Protein AF-A0A165QK13-F1 (afdb_monomer_lite)

Sequence (182 aa):
MKRAYEKLRKNVRLQKPGGETVLQEFKDERFKYVEAVTKNKHASEKECNEWLPKQLSYLRSERFDQLVECFIKLGYDVQDAHAIQASKESKLARKVTEREWKAIMPTLRTLIEMERYRRPCNECGATIIQRRKAIVKNAYDNYQRTLRAMEWTHLPPPQMHTRYPSISPSHLLRIERPAYAG

pLDDT: mean 86.43, std 15.37, range [41.31, 97.88]

Foldseek 3Di:
DVVVLVVLVVCVVVVPVCSVVVNVVVVVVVVVVVVVVVVVVVVVVVCCVVVVVVLLVVLLVVQLVVQLVVVVVVVDDSVLSCLCCPPPSSSGSDHQDPVNCVVCVVVSVVSSVVVVVVCCCPVPVVVVLVVVLVVLVVVVVVVVVVDDPVCNVVDDDSVVVSPDPPPPPVVVVVPDDDPPDD

Secondary structure (DSSP, 8-state):
-HHHHHHHHHHHHTT-TTHHHHHHHHHHHHHHHHHHHHHHHHHHHHHHHHHHHHHHHHHHHHHHHHHHHHHHHTT--HHHHGGGGGSTGGG-SSPPPHHHHHHHHHHHHHHHHHHHHHHIIIIIHHHHHHHHHHHHHHHHHHHHHTS-GGGGGGSPPTTGGG------GGGGGGS-------

Structure (mmCIF, N/CA/C/O backbone):
data_AF-A0A165QK13-F1
#
_entry.id   AF-A0A165QK13-F1
#
loop_
_atom_site.group_PDB
_atom_site.id
_atom_site.type_symbol
_atom_site.label_atom_id
_atom_site.label_alt_id
_atom_site.label_comp_id
_atom_site.label_asym_id
_atom_site.label_entity_id
_atom_site.label_seq_id
_atom_site.pdbx_PDB_ins_code
_atom_site.Cartn_x
_atom_site.Cartn_y
_atom_site.Cartn_z
_atom_site.occupancy
_atom_site.B_iso_or_equiv
_atom_site.auth_seq_id
_atom_site.auth_comp_id
_atom_site.auth_asym_id
_atom_site.auth_atom_id
_atom_site.pdbx_PDB_model_num
ATOM 1 N N . MET A 1 1 ? -25.281 -0.286 39.981 1.00 79.19 1 MET A N 1
ATOM 2 C CA . MET A 1 1 ? -26.090 -1.434 39.506 1.00 79.19 1 MET A CA 1
ATOM 3 C C . MET A 1 1 ? -26.177 -2.600 40.482 1.00 79.19 1 MET A C 1
ATOM 5 O O . MET A 1 1 ? -27.283 -2.898 40.908 1.00 79.19 1 MET A O 1
ATOM 9 N N . LYS A 1 2 ? -25.063 -3.227 40.891 1.00 86.75 2 LYS A N 1
ATOM 10 C CA . LYS A 1 2 ? -25.073 -4.363 41.839 1.00 86.75 2 LYS A CA 1
ATOM 11 C C . LYS A 1 2 ? -25.872 -4.077 43.124 1.00 86.75 2 LYS A C 1
ATOM 13 O O . LYS A 1 2 ? -26.749 -4.846 43.490 1.00 86.75 2 LYS A O 1
ATOM 18 N N . ARG A 1 3 ? -25.675 -2.886 43.706 1.00 89.69 3 ARG A N 1
ATOM 19 C CA . ARG A 1 3 ? -26.418 -2.399 44.886 1.00 89.69 3 ARG A CA 1
ATOM 20 C C . ARG A 1 3 ? -27.939 -2.281 44.675 1.00 89.69 3 ARG A C 1
ATOM 22 O O . ARG A 1 3 ? -28.695 -2.525 45.607 1.00 89.69 3 ARG A O 1
ATOM 29 N N . ALA A 1 4 ? -28.396 -1.922 43.472 1.00 89.38 4 ALA A N 1
ATOM 30 C CA . ALA A 1 4 ? -29.826 -1.803 43.163 1.00 89.38 4 ALA A CA 1
ATOM 31 C C . ALA A 1 4 ? -30.480 -3.187 43.035 1.00 89.38 4 ALA A C 1
ATOM 33 O O . ALA A 1 4 ? -31.510 -3.446 43.651 1.00 89.38 4 ALA A O 1
ATOM 34 N N . TYR A 1 5 ? -29.815 -4.108 42.333 1.00 92.62 5 TYR A N 1
ATOM 35 C CA . TYR A 1 5 ? -30.257 -5.496 42.205 1.00 92.62 5 TYR A CA 1
ATOM 36 C C . TYR A 1 5 ? -30.311 -6.222 43.559 1.00 92.62 5 TYR A C 1
ATOM 38 O O . TYR A 1 5 ? -31.284 -6.907 43.865 1.00 92.62 5 TYR A O 1
ATOM 46 N N . GLU A 1 6 ? -29.305 -6.026 44.418 1.00 94.62 6 GLU A N 1
ATOM 47 C CA . GLU A 1 6 ? -29.287 -6.600 45.771 1.00 94.62 6 GLU A CA 1
ATOM 48 C C . GLU A 1 6 ? -30.425 -6.064 46.652 1.00 94.62 6 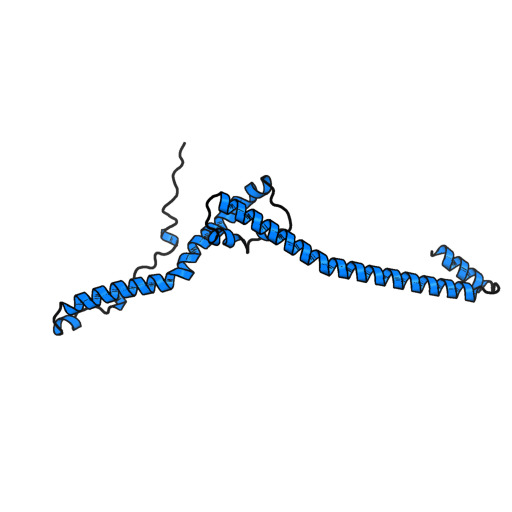GLU A C 1
ATOM 50 O O . GLU A 1 6 ? -31.039 -6.831 47.397 1.00 94.62 6 GLU A O 1
ATOM 55 N N . LYS A 1 7 ? -30.767 -4.775 46.524 1.00 94.06 7 LYS A N 1
ATOM 56 C CA . LYS A 1 7 ? -31.902 -4.164 47.232 1.00 94.06 7 LYS A CA 1
ATOM 57 C C . LYS A 1 7 ? -33.241 -4.761 46.781 1.00 94.06 7 LYS A C 1
ATOM 59 O O . LYS A 1 7 ? -34.072 -5.080 47.630 1.00 94.06 7 LYS A O 1
ATOM 64 N N . LEU A 1 8 ? -33.429 -4.974 45.477 1.00 93.25 8 LEU A N 1
ATOM 65 C CA . LEU A 1 8 ? -34.629 -5.616 44.924 1.00 93.25 8 LEU A CA 1
ATOM 66 C C . LEU A 1 8 ? -34.736 -7.087 45.349 1.00 93.25 8 LEU A C 1
ATOM 68 O O . LEU A 1 8 ? -35.785 -7.527 45.813 1.00 93.25 8 LEU A O 1
ATOM 72 N N . ARG A 1 9 ? -33.623 -7.827 45.326 1.00 94.50 9 ARG A N 1
ATOM 73 C CA . ARG A 1 9 ? -33.567 -9.213 45.815 1.00 94.50 9 ARG A CA 1
ATOM 74 C C . ARG A 1 9 ? -33.891 -9.314 47.310 1.00 94.50 9 ARG A C 1
ATOM 76 O O . ARG A 1 9 ? -34.541 -10.268 47.734 1.00 94.50 9 ARG A O 1
ATOM 83 N N . LYS A 1 10 ? -33.468 -8.332 48.115 1.00 94.75 10 LYS A N 1
ATOM 84 C CA . LYS A 1 10 ? -33.829 -8.238 49.539 1.00 94.75 10 LYS A CA 1
ATOM 85 C C . LYS A 1 10 ? -35.332 -8.002 49.731 1.00 94.75 10 LYS A C 1
ATOM 87 O O . LYS A 1 10 ? -35.904 -8.590 50.638 1.00 94.75 10 LYS A O 1
ATOM 92 N N . ASN A 1 11 ? -35.977 -7.197 48.886 1.00 92.44 11 ASN A N 1
ATOM 93 C CA . ASN A 1 11 ? -37.424 -6.959 48.970 1.00 92.44 11 ASN A CA 1
ATOM 94 C C . ASN A 1 11 ? -38.248 -8.225 48.689 1.00 92.44 11 ASN A C 1
ATOM 96 O O . ASN A 1 11 ? -39.220 -8.460 49.399 1.00 92.44 11 ASN A O 1
ATOM 100 N N . VAL A 1 12 ? -37.821 -9.057 47.733 1.00 94.31 12 VAL A N 1
ATOM 101 C CA . VAL A 1 12 ? -38.430 -10.377 47.482 1.00 94.31 12 VAL A CA 1
ATOM 102 C C . VAL A 1 12 ? -38.268 -11.300 48.692 1.00 94.31 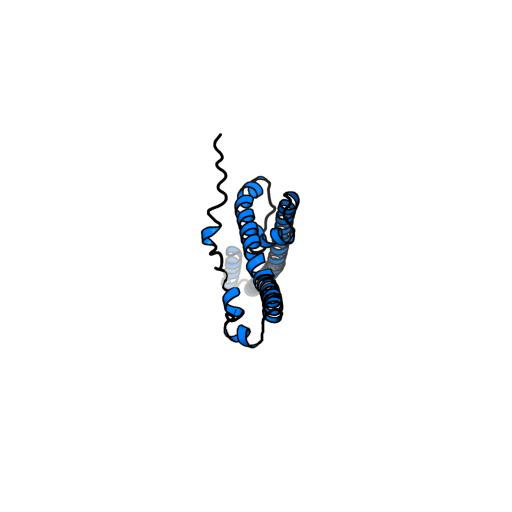12 VAL A C 1
ATOM 104 O O . VAL A 1 12 ? -39.237 -11.886 49.154 1.00 94.31 12 VAL A O 1
ATOM 107 N N . ARG A 1 13 ? -37.060 -11.377 49.275 1.00 94.94 13 ARG A N 1
ATOM 108 C CA . ARG A 1 13 ? -36.805 -12.193 50.482 1.00 94.94 13 ARG A CA 1
ATOM 109 C C . ARG A 1 13 ? -37.645 -11.774 51.687 1.00 94.94 13 ARG A C 1
ATOM 111 O O . ARG A 1 13 ? -37.998 -12.617 52.497 1.00 94.94 13 ARG A O 1
ATOM 118 N N . LEU A 1 14 ? -37.926 -10.478 51.811 1.00 95.81 14 LEU A N 1
ATOM 119 C CA . LEU A 1 14 ? -38.770 -9.917 52.866 1.00 95.81 14 LEU A CA 1
ATOM 120 C C . LEU A 1 14 ? -40.271 -9.975 52.527 1.00 95.81 14 LEU A C 1
ATOM 122 O O . LEU A 1 14 ? -41.052 -9.358 53.242 1.00 95.81 14 LEU A O 1
ATOM 126 N N . GLN A 1 15 ? -40.662 -10.651 51.436 1.00 93.19 15 GLN A N 1
ATOM 127 C CA . GLN A 1 15 ? -42.047 -10.788 50.964 1.00 93.19 15 GLN A CA 1
ATOM 128 C C . GLN A 1 15 ? -42.797 -9.454 50.871 1.00 93.19 15 GLN A C 1
ATOM 130 O O . GLN A 1 15 ? -43.989 -9.357 51.161 1.00 93.19 15 GLN A O 1
ATOM 135 N N . LYS A 1 16 ? -42.096 -8.390 50.466 1.00 94.44 16 LYS A N 1
ATOM 136 C CA . LYS A 1 16 ? -42.756 -7.101 50.271 1.00 94.44 16 LYS A CA 1
ATOM 137 C C . LYS A 1 16 ? -43.760 -7.208 49.117 1.00 94.44 16 LYS A C 1
ATOM 139 O O . LYS A 1 16 ? -43.394 -7.763 48.076 1.00 94.44 16 LYS A O 1
ATOM 144 N N . PRO A 1 17 ? -44.970 -6.635 49.254 1.00 94.12 17 PRO A N 1
ATOM 145 C CA . PRO A 1 17 ? -45.954 -6.614 48.176 1.00 94.12 17 PRO A CA 1
ATOM 146 C C . PRO A 1 17 ? -45.342 -6.066 46.880 1.00 94.12 17 PRO A C 1
ATOM 148 O O . PRO A 1 17 ? -44.665 -5.037 46.904 1.00 94.12 17 PRO A O 1
ATOM 151 N N . GLY A 1 18 ? -45.524 -6.779 45.765 1.00 93.50 18 GLY A N 1
ATOM 152 C CA . GLY A 1 18 ? -44.996 -6.392 44.448 1.00 93.50 18 GLY A CA 1
ATOM 153 C C . GLY A 1 18 ? -43.478 -6.546 44.264 1.00 93.50 18 GLY A C 1
ATOM 154 O O . GLY A 1 18 ? -42.957 -6.202 43.206 1.00 93.50 18 GLY A O 1
ATOM 155 N N . GLY A 1 19 ? -42.743 -7.069 45.253 1.00 91.44 19 GLY A N 1
ATOM 156 C CA . GLY A 1 19 ? -41.284 -7.201 45.179 1.00 91.44 19 GLY A CA 1
ATOM 157 C C . GLY A 1 19 ? -40.792 -8.070 44.015 1.00 91.44 19 GLY A C 1
ATOM 158 O O . GLY A 1 19 ? -39.751 -7.766 43.431 1.00 91.44 19 GLY A O 1
ATOM 159 N N . GLU A 1 20 ? -41.533 -9.126 43.667 1.00 93.25 20 GLU A N 1
ATOM 160 C CA . GLU A 1 20 ? -41.223 -10.000 42.527 1.00 93.25 20 GLU A CA 1
ATOM 161 C C . GLU A 1 20 ? -41.439 -9.294 41.191 1.00 93.25 20 GLU A C 1
ATOM 163 O O . GLU A 1 20 ? -40.547 -9.333 40.344 1.00 93.25 20 GLU A O 1
ATOM 168 N N . THR A 1 21 ? -42.560 -8.584 41.039 1.00 95.69 21 THR A N 1
ATOM 169 C CA . THR A 1 21 ? -42.883 -7.803 39.838 1.00 95.69 21 THR A CA 1
ATOM 170 C C . THR A 1 21 ? -41.798 -6.771 39.551 1.00 95.69 21 THR A C 1
ATOM 172 O O . THR A 1 21 ? -41.224 -6.775 38.468 1.00 95.69 21 THR A O 1
ATOM 175 N N . VAL A 1 22 ? -41.408 -5.976 40.555 1.00 95.44 22 VAL A N 1
ATOM 176 C CA . VAL A 1 22 ? -40.361 -4.949 40.397 1.00 95.44 22 VAL A CA 1
ATOM 177 C C . VAL A 1 22 ? -38.994 -5.575 40.085 1.00 95.44 22 VAL A C 1
ATOM 179 O O . VAL A 1 22 ? -38.201 -5.020 39.323 1.00 95.44 22 VAL A O 1
ATOM 182 N N . LEU A 1 23 ? -38.674 -6.740 40.665 1.00 94.88 23 LEU A N 1
ATOM 183 C CA . LEU A 1 23 ? -37.434 -7.448 40.335 1.00 94.88 23 LEU A CA 1
ATOM 184 C C . LEU A 1 23 ? -37.445 -7.962 38.888 1.00 94.88 23 LEU A C 1
ATOM 186 O O . LEU A 1 23 ? -36.393 -7.951 38.243 1.00 94.88 23 LEU A O 1
ATOM 190 N N . GLN A 1 24 ? -38.594 -8.423 38.395 1.00 96.12 24 GLN A N 1
ATOM 191 C CA . GLN A 1 24 ? -38.747 -8.906 37.028 1.00 96.12 24 GLN A CA 1
ATOM 192 C C . GLN A 1 24 ? -38.674 -7.759 36.016 1.00 96.12 24 GLN A C 1
ATOM 194 O O . GLN A 1 24 ? -37.866 -7.836 35.096 1.00 96.12 24 GLN A O 1
ATOM 199 N N . GLU A 1 25 ? -39.389 -6.657 36.250 1.00 96.31 25 GLU A N 1
ATOM 200 C CA . GLU A 1 25 ? -39.307 -5.437 35.434 1.00 96.31 25 GLU A CA 1
ATOM 201 C C . GLU A 1 25 ? -37.864 -4.939 35.323 1.00 96.31 25 GLU A C 1
ATOM 203 O O . GLU A 1 25 ? -37.365 -4.694 34.225 1.00 96.31 25 GLU A O 1
ATOM 208 N N . PHE A 1 26 ? -37.138 -4.895 36.446 1.00 96.25 26 PHE A N 1
ATOM 209 C CA . PHE A 1 26 ? -35.725 -4.532 36.437 1.00 96.25 26 PHE A CA 1
ATOM 210 C C . PHE A 1 26 ? -34.890 -5.484 35.570 1.00 96.25 26 PHE A C 1
ATOM 212 O O . PHE A 1 26 ? -34.020 -5.034 34.826 1.00 96.25 26 PHE A O 1
ATOM 219 N N . LYS A 1 27 ? -35.111 -6.804 35.643 1.00 96.31 27 LYS A N 1
ATOM 220 C CA . LYS A 1 27 ? -34.392 -7.768 34.790 1.00 96.31 27 LYS A CA 1
ATOM 221 C C . LYS A 1 27 ? -34.703 -7.550 33.312 1.00 96.31 27 LYS A C 1
ATOM 223 O O . LYS A 1 27 ? -33.769 -7.558 32.513 1.00 96.31 27 LYS A O 1
ATOM 228 N N . ASP A 1 28 ? -35.964 -7.322 32.969 1.00 97.06 28 ASP A N 1
ATOM 229 C CA . ASP A 1 28 ? -36.405 -7.118 31.590 1.00 97.06 28 ASP A CA 1
ATOM 230 C C . ASP A 1 28 ? -35.832 -5.815 31.016 1.00 97.06 28 ASP A C 1
ATOM 232 O O . ASP A 1 28 ? -35.304 -5.800 29.903 1.00 97.06 28 ASP A O 1
ATOM 236 N N . GLU A 1 29 ? -35.827 -4.731 31.795 1.00 96.12 29 GLU A N 1
ATOM 237 C CA . GLU A 1 29 ? -35.144 -3.482 31.439 1.00 96.12 29 GLU A CA 1
ATOM 238 C C . GLU A 1 29 ? -33.639 -3.688 31.243 1.00 96.12 29 GLU A C 1
ATOM 240 O O . 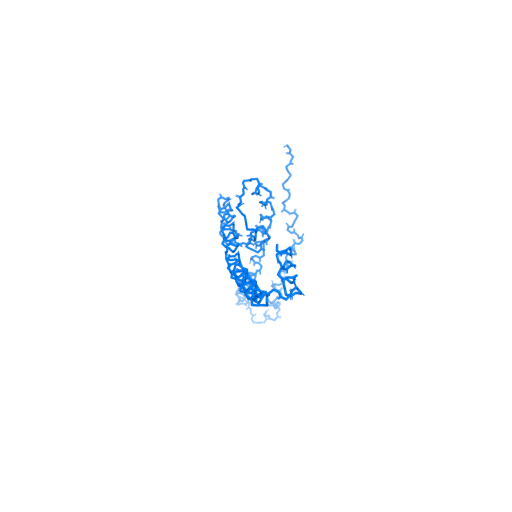GLU A 1 29 ? -33.049 -3.187 30.282 1.00 96.12 29 GLU A O 1
ATOM 245 N N . ARG A 1 30 ? -32.993 -4.450 32.135 1.00 95.69 30 ARG A N 1
ATOM 246 C CA . ARG A 1 30 ? -31.566 -4.770 32.009 1.00 95.69 30 ARG A CA 1
ATOM 247 C C . ARG A 1 30 ? -31.276 -5.601 30.767 1.00 95.69 30 ARG A C 1
ATOM 249 O O . ARG A 1 30 ? -30.260 -5.344 30.121 1.00 95.69 30 ARG A O 1
ATOM 256 N N . PHE A 1 31 ? -32.139 -6.554 30.435 1.00 96.94 31 PHE A N 1
ATOM 257 C CA . PHE A 1 31 ? -32.020 -7.366 29.231 1.00 96.94 31 PHE A CA 1
ATOM 258 C C . PHE A 1 31 ? -32.137 -6.495 27.977 1.00 96.94 31 PHE A C 1
ATOM 260 O O . PHE A 1 31 ? -31.214 -6.486 27.164 1.00 96.94 31 PHE A O 1
ATOM 267 N N . LYS A 1 32 ? -33.186 -5.666 27.887 1.00 97.44 32 LYS A N 1
ATOM 268 C CA . LYS A 1 32 ? -33.384 -4.703 26.788 1.00 97.44 32 LYS A CA 1
ATOM 269 C C . LYS A 1 32 ? -32.197 -3.754 26.630 1.00 97.44 32 LYS A C 1
ATOM 271 O O . LYS A 1 32 ? -31.747 -3.503 25.516 1.00 97.44 32 LYS A O 1
ATOM 276 N N . TYR A 1 33 ? -31.650 -3.250 27.738 1.00 96.19 33 TYR A N 1
ATOM 277 C CA . TYR A 1 33 ? -30.472 -2.385 27.708 1.00 96.19 33 TYR A CA 1
ATOM 278 C C . TYR A 1 33 ? -29.241 -3.101 27.139 1.00 96.19 33 TYR A C 1
ATOM 280 O O . TYR A 1 33 ? -28.551 -2.549 26.286 1.00 96.19 33 TYR A O 1
ATOM 288 N N . VAL A 1 34 ? -28.947 -4.321 27.604 1.00 96.69 34 VAL A N 1
ATOM 289 C CA . VAL A 1 34 ? -27.801 -5.096 27.100 1.00 96.69 34 VAL A CA 1
ATOM 290 C C . VAL A 1 34 ? -27.990 -5.430 25.625 1.00 96.69 34 VAL A C 1
ATOM 292 O O . VAL A 1 34 ? -27.050 -5.279 24.852 1.00 96.69 34 VAL A O 1
ATOM 295 N N . GLU A 1 35 ? -29.198 -5.814 25.216 1.00 97.31 35 GLU A N 1
ATOM 296 C CA . GLU A 1 35 ? -29.523 -6.067 23.814 1.00 97.31 35 GLU A CA 1
ATOM 297 C C . GLU A 1 35 ? -29.285 -4.820 22.947 1.00 97.31 35 GLU A C 1
ATOM 299 O O . GLU A 1 35 ? -28.627 -4.910 21.910 1.00 97.31 35 GLU A O 1
ATOM 304 N N . ALA A 1 36 ? -29.741 -3.646 23.392 1.00 96.25 36 ALA A N 1
ATOM 305 C CA . ALA A 1 36 ? -29.521 -2.382 22.694 1.00 96.25 36 ALA A CA 1
ATOM 306 C C . ALA A 1 36 ? -28.029 -2.018 22.594 1.00 96.25 36 ALA A C 1
ATOM 308 O O . ALA A 1 36 ? -27.554 -1.643 21.522 1.00 96.25 36 ALA A O 1
ATOM 309 N N . VAL A 1 37 ? -27.264 -2.173 23.681 1.00 97.12 37 VAL A N 1
ATOM 310 C CA . VAL A 1 37 ? -25.813 -1.917 23.685 1.00 97.12 37 VAL A CA 1
ATOM 311 C C . VAL A 1 37 ? -25.080 -2.868 22.741 1.00 97.12 37 VAL A C 1
ATOM 313 O O . VAL A 1 37 ? -24.233 -2.422 21.970 1.00 97.12 37 VAL A O 1
ATOM 316 N N . THR A 1 38 ? -25.413 -4.158 22.755 1.00 96.31 38 THR A N 1
ATOM 317 C CA . THR A 1 38 ? -24.803 -5.150 21.860 1.00 96.31 38 THR A CA 1
ATOM 318 C C . THR A 1 38 ? -25.135 -4.865 20.398 1.00 96.31 38 THR A C 1
ATOM 320 O O . THR A 1 38 ? -24.237 -4.893 19.557 1.00 96.31 38 THR A O 1
ATOM 323 N N . LYS A 1 39 ? -26.392 -4.520 20.086 1.00 94.69 39 LYS A N 1
ATOM 324 C CA . LYS A 1 39 ? -26.799 -4.119 18.729 1.00 94.69 39 LYS A CA 1
ATOM 325 C C . LYS A 1 39 ? -26.030 -2.888 18.252 1.00 94.69 39 LYS A C 1
ATOM 327 O O . LYS A 1 39 ? -25.482 -2.912 17.154 1.00 94.69 39 LYS A O 1
ATOM 332 N N . ASN A 1 40 ? -25.919 -1.855 19.087 1.00 93.81 40 ASN A N 1
ATOM 333 C CA . ASN A 1 40 ? -25.165 -0.645 18.752 1.00 93.81 40 ASN A CA 1
ATOM 334 C C . ASN A 1 40 ? -23.674 -0.929 18.558 1.00 93.81 40 ASN A C 1
ATOM 336 O O . ASN A 1 40 ? -23.068 -0.414 17.621 1.00 93.81 40 ASN A O 1
ATOM 340 N N . LYS A 1 41 ? -23.082 -1.778 19.407 1.00 94.88 41 LYS A N 1
ATOM 341 C CA . LYS A 1 41 ? -21.690 -2.205 19.252 1.00 94.88 41 LYS A CA 1
ATOM 342 C C . LYS A 1 41 ? -21.480 -2.905 17.910 1.00 94.88 41 LYS A C 1
ATOM 344 O O . LYS A 1 41 ? -20.562 -2.537 17.191 1.00 94.88 41 LYS A O 1
ATOM 349 N N . HIS A 1 42 ? -22.341 -3.853 17.545 1.00 91.12 42 HIS A N 1
ATOM 350 C CA . HIS A 1 42 ? -22.234 -4.545 16.261 1.00 91.12 42 HIS A CA 1
ATOM 351 C C . HIS A 1 42 ? -22.449 -3.623 15.061 1.00 91.12 42 HIS A C 1
ATOM 353 O O . HIS A 1 42 ? -21.745 -3.763 14.065 1.00 91.12 42 HIS A O 1
ATOM 359 N N . ALA A 1 43 ? -23.381 -2.672 15.150 1.00 91.94 43 ALA A N 1
ATOM 360 C CA . ALA A 1 43 ? -23.571 -1.668 14.108 1.00 91.94 43 ALA A CA 1
ATOM 361 C C . ALA A 1 43 ? -22.305 -0.815 13.925 1.00 91.94 43 ALA A C 1
ATOM 363 O O . ALA A 1 43 ? -21.803 -0.694 12.813 1.00 91.94 43 ALA A O 1
ATOM 364 N N . SER A 1 44 ? -21.730 -0.324 15.026 1.00 91.81 44 SER A N 1
ATOM 365 C CA . SER A 1 44 ? -20.495 0.464 15.009 1.00 91.81 44 SER A CA 1
ATOM 366 C C . SER A 1 44 ? -19.284 -0.342 14.520 1.00 91.81 44 SER A C 1
ATOM 368 O O . SER A 1 44 ? -18.488 0.160 13.730 1.00 91.81 44 SER A O 1
ATOM 370 N N . GLU A 1 45 ? -19.153 -1.608 14.926 1.00 92.62 45 GLU A N 1
ATOM 371 C CA . GLU A 1 45 ? -18.110 -2.510 14.421 1.00 92.62 45 GLU A CA 1
ATOM 372 C C . GLU A 1 45 ? -18.264 -2.754 12.921 1.00 92.62 45 GLU A C 1
ATOM 374 O O . GLU A 1 45 ? -17.275 -2.714 12.193 1.00 92.62 45 GLU A O 1
ATOM 379 N N . LYS A 1 46 ? -19.493 -2.974 12.443 1.00 92.38 46 LYS A N 1
ATOM 380 C CA . LYS A 1 46 ? -19.776 -3.164 11.019 1.00 92.38 46 LYS A CA 1
ATOM 381 C C . LYS A 1 46 ? -19.415 -1.916 10.216 1.00 92.38 46 LYS A C 1
ATOM 383 O O . LYS A 1 46 ? -18.686 -2.026 9.236 1.00 92.38 46 LYS A O 1
ATOM 388 N N . GLU A 1 47 ? -19.857 -0.742 10.657 1.00 89.44 47 GLU A N 1
ATOM 389 C CA . GLU A 1 47 ? -19.515 0.530 10.015 1.00 89.44 47 GLU A CA 1
ATOM 390 C C . GLU A 1 47 ? -18.002 0.766 9.999 1.00 89.44 47 GLU A C 1
ATOM 392 O O . GLU A 1 47 ? -17.446 1.118 8.961 1.00 89.44 47 GLU A O 1
ATOM 397 N N . CYS A 1 48 ? -17.309 0.502 11.109 1.00 91.88 48 CYS A N 1
ATOM 398 C CA . CYS A 1 48 ? -15.855 0.619 11.184 1.00 91.88 48 CYS A CA 1
ATOM 399 C C . CYS A 1 48 ? -15.160 -0.351 10.215 1.00 91.88 48 CYS A C 1
ATOM 401 O O . CYS A 1 48 ? -14.275 0.053 9.460 1.00 91.88 48 CYS A O 1
ATOM 403 N N . ASN A 1 49 ? -15.602 -1.609 10.175 1.00 90.25 49 ASN A N 1
ATOM 404 C CA . ASN A 1 49 ? -15.053 -2.637 9.294 1.00 90.25 49 ASN A CA 1
ATOM 405 C C . ASN A 1 49 ? -15.317 -2.354 7.809 1.00 90.25 49 ASN A C 1
ATOM 407 O O . ASN A 1 49 ? -14.529 -2.778 6.968 1.00 90.25 49 ASN A O 1
ATOM 411 N N . GLU A 1 50 ? -16.386 -1.638 7.465 1.00 92.56 50 GLU A N 1
ATOM 412 C CA . GLU A 1 50 ? -16.681 -1.249 6.083 1.00 92.56 50 GLU A CA 1
ATOM 413 C C . GLU A 1 50 ? -15.994 0.063 5.675 1.00 92.56 50 GLU A C 1
ATOM 415 O O . GLU A 1 50 ? -15.536 0.199 4.536 1.00 92.56 50 GLU A O 1
ATOM 420 N N . TRP A 1 51 ? -15.918 1.036 6.582 1.00 91.44 51 TRP A N 1
ATOM 421 C CA . TRP A 1 51 ? -15.388 2.371 6.307 1.00 91.44 51 TRP A CA 1
ATOM 422 C C . TRP A 1 51 ? -13.860 2.420 6.372 1.00 91.44 51 TRP A C 1
ATOM 424 O O . TRP A 1 51 ? -13.223 2.998 5.488 1.00 91.44 51 TRP A O 1
ATOM 434 N N . LEU A 1 52 ? -13.249 1.771 7.367 1.00 91.75 52 LEU A N 1
ATOM 435 C CA . LEU A 1 52 ? -11.805 1.837 7.584 1.00 91.75 52 LEU A CA 1
ATOM 436 C C . LEU A 1 52 ? -11.001 1.290 6.391 1.00 91.75 52 LEU A C 1
ATOM 438 O O . LEU A 1 52 ? -10.068 1.972 5.962 1.00 91.75 52 LEU A O 1
ATOM 442 N N . PRO A 1 53 ? -11.338 0.137 5.775 1.00 93.06 53 PRO A N 1
ATOM 443 C CA . PRO A 1 53 ? -10.603 -0.345 4.608 1.00 93.06 53 PRO A CA 1
ATOM 444 C C . PRO A 1 53 ? -10.714 0.596 3.408 1.00 93.06 53 PRO A C 1
ATOM 446 O O . PRO A 1 53 ? -9.720 0.807 2.714 1.00 93.06 53 PRO A O 1
ATOM 449 N N . LYS A 1 54 ? -11.892 1.199 3.187 1.00 93.12 54 LYS A N 1
ATOM 450 C CA . LYS A 1 54 ? -12.108 2.180 2.111 1.00 93.12 54 LYS A CA 1
ATOM 451 C C . LYS A 1 54 ? -11.248 3.419 2.332 1.00 93.12 54 LYS A C 1
ATOM 453 O O . LYS A 1 54 ? -10.542 3.841 1.419 1.00 93.12 54 LYS A O 1
ATOM 458 N N . GLN A 1 55 ? -11.232 3.936 3.558 1.00 92.25 55 GLN A N 1
ATOM 459 C CA . GLN A 1 55 ? -10.434 5.102 3.917 1.00 92.25 55 GLN A CA 1
ATOM 460 C C . GLN A 1 55 ? -8.932 4.827 3.789 1.00 92.25 55 GLN A C 1
ATOM 462 O O . GLN A 1 55 ? -8.195 5.626 3.214 1.00 92.25 55 GLN A O 1
ATOM 467 N N . LEU A 1 56 ? -8.468 3.666 4.259 1.00 93.19 56 LEU A N 1
ATOM 468 C CA . LEU A 1 56 ? -7.074 3.252 4.102 1.00 93.19 56 LEU A CA 1
ATOM 469 C C . LEU A 1 56 ? -6.699 3.064 2.628 1.00 93.19 56 LEU A C 1
ATOM 471 O O . LEU A 1 56 ? -5.595 3.429 2.236 1.00 93.19 56 LEU A O 1
ATOM 475 N N . SER A 1 57 ? -7.597 2.511 1.809 1.00 93.94 57 SER A N 1
ATOM 476 C CA . SER A 1 57 ? -7.383 2.368 0.366 1.00 93.94 57 SER A CA 1
ATOM 477 C C . SER A 1 57 ? -7.239 3.725 -0.317 1.00 93.94 57 SER A C 1
ATOM 479 O O . SER A 1 57 ? -6.313 3.911 -1.103 1.00 93.94 57 SER A O 1
ATOM 481 N N . TYR A 1 58 ? -8.110 4.679 0.017 1.00 94.69 58 TYR A N 1
ATOM 482 C CA . TYR A 1 58 ? -8.046 6.041 -0.507 1.00 9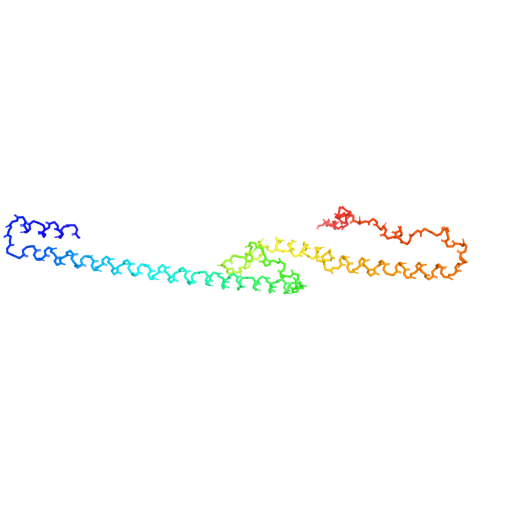4.69 58 TYR A CA 1
ATOM 483 C C . TYR A 1 58 ? -6.718 6.720 -0.147 1.00 94.69 58 TYR A C 1
ATOM 485 O O . TYR A 1 58 ? -6.013 7.195 -1.031 1.00 94.69 58 TYR A O 1
ATOM 493 N N . LEU A 1 59 ? -6.317 6.676 1.129 1.00 94.94 59 LEU A N 1
ATOM 494 C CA . LEU A 1 59 ? -5.063 7.283 1.594 1.00 94.94 59 LEU A CA 1
ATOM 495 C C . LEU A 1 59 ? -3.820 6.658 0.947 1.00 94.94 59 LEU A C 1
ATOM 497 O O . LEU A 1 59 ? -2.838 7.353 0.698 1.00 94.94 59 LEU A O 1
ATOM 501 N N . ARG A 1 60 ? -3.844 5.348 0.679 1.00 95.75 60 ARG A N 1
ATOM 502 C CA . ARG A 1 60 ? -2.767 4.663 -0.050 1.00 95.75 60 ARG A CA 1
ATOM 503 C C . ARG A 1 60 ? -2.695 5.109 -1.506 1.00 95.75 60 ARG A C 1
ATOM 505 O O . ARG A 1 60 ? -1.595 5.311 -2.004 1.00 95.75 60 ARG A O 1
ATOM 512 N N . SER A 1 61 ? -3.846 5.268 -2.163 1.00 96.19 61 SER A N 1
ATOM 513 C CA . SER A 1 61 ? -3.907 5.785 -3.534 1.00 96.19 61 SER A CA 1
ATOM 514 C C . SER A 1 61 ? -3.364 7.209 -3.597 1.00 96.19 61 SER A C 1
ATOM 516 O O . SER A 1 61 ? -2.418 7.455 -4.332 1.00 96.19 61 SER A O 1
ATOM 518 N N . GLU A 1 62 ? -3.863 8.107 -2.739 1.00 96.62 62 GLU A N 1
ATOM 519 C CA . GLU A 1 62 ? -3.409 9.504 -2.671 1.00 96.62 62 GLU A CA 1
ATOM 520 C C . GLU A 1 62 ? -1.895 9.586 -2.431 1.00 96.62 62 GLU A C 1
ATOM 522 O O . GLU A 1 62 ? -1.190 10.372 -3.063 1.00 96.62 62 GLU A O 1
ATOM 527 N N . ARG A 1 63 ? -1.366 8.742 -1.538 1.00 96.94 63 ARG A N 1
ATOM 528 C CA . ARG A 1 63 ? 0.074 8.671 -1.289 1.00 96.94 63 ARG A CA 1
ATOM 529 C C . ARG A 1 63 ? 0.846 8.193 -2.518 1.00 96.94 63 ARG A C 1
ATOM 531 O O . ARG A 1 63 ? 1.893 8.758 -2.823 1.00 96.94 63 ARG A O 1
ATOM 538 N N . PHE A 1 64 ? 0.381 7.141 -3.187 1.00 97.88 64 PHE A N 1
ATOM 539 C CA . PHE A 1 64 ? 1.022 6.642 -4.400 1.00 97.88 64 PHE A CA 1
ATOM 540 C C . PHE A 1 64 ? 1.075 7.730 -5.478 1.00 97.88 64 PHE A C 1
ATOM 542 O O . PHE A 1 64 ? 2.147 7.972 -6.029 1.00 97.88 64 PHE A O 1
ATOM 549 N N . ASP A 1 65 ? -0.029 8.443 -5.688 1.00 97.50 65 ASP A N 1
ATOM 550 C CA . ASP A 1 65 ? -0.118 9.529 -6.664 1.00 97.50 65 ASP A CA 1
ATOM 551 C C . ASP A 1 65 ? 0.868 10.664 -6.332 1.00 97.50 65 ASP A C 1
ATOM 553 O O . ASP A 1 65 ? 1.596 11.123 -7.212 1.00 97.50 65 ASP A O 1
ATOM 557 N N . GLN A 1 66 ? 0.991 11.044 -5.052 1.00 97.50 66 GLN A N 1
ATOM 558 C CA . GLN A 1 66 ? 1.993 12.020 -4.591 1.00 97.50 66 GLN A CA 1
ATOM 559 C C . GLN A 1 66 ? 3.427 11.575 -4.907 1.00 97.50 66 GLN A C 1
ATOM 561 O O . GLN A 1 66 ? 4.240 12.373 -5.374 1.00 97.50 66 GLN A O 1
ATOM 566 N N . LEU A 1 67 ? 3.758 10.303 -4.658 1.00 97.88 67 LEU A N 1
ATOM 567 C CA . LEU A 1 67 ? 5.094 9.773 -4.942 1.00 97.88 67 LEU A CA 1
ATOM 568 C C . LEU A 1 67 ? 5.388 9.769 -6.445 1.00 97.88 67 LEU A C 1
ATOM 570 O O . LEU A 1 67 ? 6.479 10.170 -6.851 1.00 97.88 67 LEU A O 1
ATOM 574 N N . VAL A 1 68 ? 4.423 9.345 -7.265 1.00 97.88 68 VAL A N 1
ATOM 575 C CA . VAL A 1 68 ? 4.544 9.361 -8.728 1.00 97.88 68 VAL A CA 1
ATOM 576 C C . VAL A 1 68 ? 4.740 10.790 -9.229 1.00 97.88 68 VAL A C 1
ATOM 578 O O . VAL A 1 68 ? 5.662 11.037 -10.003 1.00 97.88 68 VAL A O 1
ATOM 581 N N . GLU A 1 69 ? 3.957 11.750 -8.735 1.00 97.62 69 GLU A N 1
ATOM 582 C CA . GLU A 1 69 ? 4.094 13.162 -9.094 1.00 97.62 69 GLU A CA 1
ATOM 583 C C . GLU A 1 69 ? 5.485 13.711 -8.736 1.00 97.62 69 GLU A C 1
ATOM 585 O O . GLU A 1 69 ? 6.106 14.408 -9.542 1.00 97.62 69 GLU A O 1
ATOM 590 N N . CYS A 1 70 ? 6.020 13.362 -7.560 1.00 97.25 70 CYS A N 1
ATOM 591 C CA . CYS A 1 70 ? 7.383 13.723 -7.172 1.00 97.25 70 CYS A CA 1
ATOM 592 C C . CYS A 1 70 ? 8.429 13.179 -8.157 1.00 97.25 70 CYS A C 1
ATOM 594 O O . CYS A 1 70 ? 9.348 13.908 -8.528 1.00 97.25 70 CYS A O 1
ATOM 596 N N . PHE A 1 71 ? 8.297 11.931 -8.614 1.00 97.62 71 PHE A N 1
ATOM 597 C CA . PHE A 1 71 ? 9.217 11.359 -9.602 1.00 97.62 71 PHE A CA 1
ATOM 598 C C . PHE A 1 71 ? 9.060 11.983 -10.992 1.00 97.62 71 PHE A C 1
ATOM 600 O O . PHE A 1 71 ? 10.066 12.281 -11.635 1.00 97.62 71 PHE A O 1
ATOM 607 N N . ILE A 1 72 ? 7.835 12.266 -11.435 1.00 97.69 72 ILE A N 1
ATOM 608 C CA . ILE A 1 72 ? 7.590 12.967 -12.704 1.00 97.69 72 ILE A CA 1
ATOM 609 C C . ILE A 1 72 ? 8.236 14.359 -12.679 1.00 97.69 72 ILE A C 1
ATOM 611 O O . ILE A 1 72 ? 8.926 14.734 -13.624 1.00 97.69 72 ILE A O 1
ATOM 615 N N . LYS A 1 73 ? 8.109 15.103 -11.570 1.00 97.19 73 LYS A N 1
ATOM 616 C CA . LYS A 1 73 ? 8.776 16.408 -11.382 1.00 97.19 73 LYS A CA 1
ATOM 617 C C . LYS A 1 73 ? 10.305 16.320 -11.428 1.00 97.19 73 LYS A C 1
ATOM 619 O O . LYS A 1 73 ? 10.956 17.297 -11.781 1.00 97.19 73 LYS A O 1
ATOM 624 N N . LEU A 1 74 ? 10.877 15.162 -11.096 1.00 96.56 74 LEU A N 1
ATOM 625 C CA . LEU A 1 74 ? 12.310 14.879 -11.224 1.00 96.56 74 LEU A CA 1
ATOM 626 C C . LEU A 1 74 ? 12.719 14.405 -12.633 1.00 96.56 74 LEU A C 1
ATOM 628 O O . LEU A 1 74 ? 13.891 14.098 -12.841 1.00 96.56 74 LEU A O 1
ATOM 632 N N . GLY A 1 75 ? 11.785 14.337 -13.588 1.00 97.00 75 GLY A N 1
ATOM 633 C CA . GLY A 1 75 ? 12.042 13.960 -14.980 1.00 97.00 75 GLY A CA 1
ATOM 634 C C . GLY A 1 75 ? 11.972 12.458 -15.267 1.00 97.00 75 GLY A C 1
ATOM 635 O O . GLY A 1 75 ? 12.469 12.011 -16.300 1.00 97.00 75 GLY A O 1
ATOM 636 N N . TYR A 1 76 ? 11.395 11.657 -14.368 1.00 96.12 76 TYR A N 1
ATOM 637 C CA . TYR A 1 76 ? 11.176 10.235 -14.633 1.00 96.12 76 TYR A CA 1
ATOM 638 C C . TYR A 1 76 ? 9.988 10.028 -15.574 1.00 96.12 76 TYR A C 1
ATOM 640 O O . TYR A 1 76 ? 9.003 10.763 -15.521 1.00 96.12 76 TYR A O 1
ATOM 648 N N . ASP A 1 77 ? 10.075 8.988 -16.405 1.00 94.06 77 ASP A N 1
ATOM 649 C CA . ASP A 1 77 ? 8.947 8.539 -17.216 1.00 94.06 77 ASP A CA 1
ATOM 650 C C . ASP A 1 77 ? 7.823 8.006 -16.317 1.00 94.06 77 ASP A C 1
ATOM 652 O O . ASP A 1 77 ? 8.078 7.400 -15.270 1.00 94.06 77 ASP A O 1
ATOM 656 N N . VAL A 1 78 ? 6.575 8.212 -16.739 1.00 94.69 78 VAL A N 1
ATOM 657 C CA . VAL A 1 78 ? 5.392 7.790 -15.980 1.00 94.69 78 VAL A CA 1
ATOM 658 C C . VAL A 1 78 ? 5.414 6.280 -15.750 1.00 94.69 78 VAL A C 1
ATOM 660 O O . VAL A 1 78 ? 5.221 5.830 -14.624 1.00 94.69 78 VAL A O 1
ATOM 663 N N . GLN A 1 79 ? 5.704 5.479 -16.775 1.00 91.00 79 GLN A N 1
ATOM 664 C CA . GLN A 1 79 ? 5.685 4.020 -16.652 1.00 91.00 79 GLN A CA 1
ATOM 665 C C . GLN A 1 79 ? 6.746 3.526 -15.668 1.00 91.00 79 GLN A C 1
ATOM 667 O O . GLN A 1 79 ? 6.487 2.618 -14.880 1.00 91.00 79 GLN A O 1
ATOM 672 N N . ASP A 1 80 ? 7.912 4.168 -15.666 1.00 92.25 80 ASP A N 1
ATOM 673 C CA . ASP A 1 80 ? 8.988 3.851 -14.735 1.00 92.25 80 ASP A CA 1
ATOM 674 C C . ASP A 1 80 ? 8.619 4.248 -13.300 1.00 92.25 80 ASP A C 1
ATOM 676 O O . ASP A 1 80 ? 8.835 3.474 -12.369 1.00 92.25 80 ASP A O 1
ATOM 680 N N . ALA A 1 81 ? 8.006 5.420 -13.105 1.00 95.50 81 ALA A N 1
ATOM 681 C CA . ALA A 1 81 ? 7.526 5.853 -11.794 1.00 95.50 81 ALA A CA 1
ATOM 682 C C . ALA A 1 81 ? 6.479 4.883 -11.222 1.00 95.50 81 ALA A C 1
ATOM 684 O O . ALA A 1 81 ? 6.482 4.611 -10.023 1.00 95.50 81 ALA A O 1
ATOM 685 N N . HIS A 1 82 ? 5.639 4.280 -12.069 1.00 95.75 82 HIS A N 1
ATOM 686 C CA . HIS A 1 82 ? 4.668 3.266 -11.652 1.00 95.75 82 HIS A CA 1
ATOM 687 C C . HIS A 1 82 ? 5.303 1.976 -11.095 1.00 95.75 82 HIS A C 1
ATOM 689 O O . HIS A 1 82 ? 4.627 1.239 -10.371 1.00 95.75 82 HIS A O 1
ATOM 695 N N . ALA A 1 83 ? 6.599 1.722 -11.319 1.00 94.69 83 ALA A N 1
ATOM 696 C CA . ALA A 1 83 ? 7.309 0.572 -10.747 1.00 94.69 83 ALA A CA 1
ATOM 697 C C . ALA A 1 83 ? 7.234 0.519 -9.208 1.00 94.69 83 ALA A C 1
ATOM 699 O O . ALA A 1 83 ? 7.282 -0.553 -8.600 1.00 94.69 83 ALA A O 1
ATOM 700 N N . ILE A 1 84 ? 7.064 1.672 -8.551 1.00 96.62 84 ILE A N 1
ATOM 701 C CA . ILE A 1 84 ? 6.998 1.757 -7.089 1.00 96.62 84 ILE A CA 1
ATOM 702 C C . ILE A 1 84 ? 5.651 1.306 -6.511 1.00 96.62 84 ILE A C 1
ATOM 704 O O . ILE A 1 84 ? 5.524 1.240 -5.286 1.00 96.62 84 ILE A O 1
ATOM 708 N N . GLN A 1 85 ? 4.639 1.000 -7.332 1.00 96.12 85 GLN A N 1
ATOM 709 C CA . GLN A 1 85 ? 3.279 0.677 -6.871 1.00 96.12 85 GLN A CA 1
ATOM 710 C C . GLN A 1 85 ? 3.254 -0.498 -5.882 1.00 96.12 85 GLN A C 1
ATOM 712 O O . GLN A 1 85 ? 2.511 -0.497 -4.898 1.00 96.12 85 GLN A O 1
ATOM 717 N N . ALA A 1 86 ? 4.107 -1.500 -6.102 1.00 92.31 86 ALA A N 1
ATOM 718 C CA . ALA A 1 86 ? 4.192 -2.668 -5.234 1.00 92.31 86 ALA A CA 1
ATOM 719 C C . ALA A 1 86 ? 5.000 -2.428 -3.944 1.00 92.31 86 ALA A C 1
ATOM 721 O O . ALA A 1 86 ? 4.939 -3.269 -3.035 1.00 92.31 86 A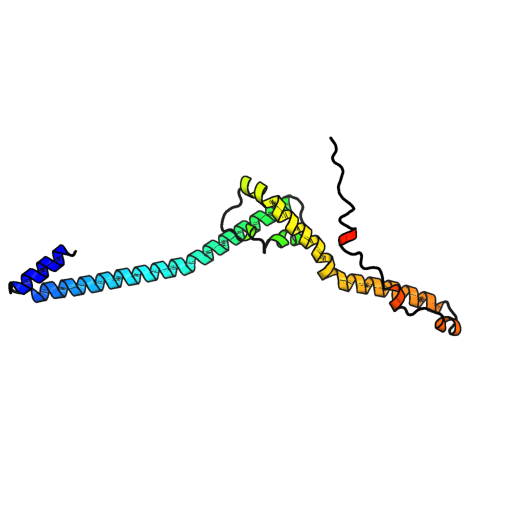LA A O 1
ATOM 722 N N . SER A 1 87 ? 5.732 -1.312 -3.843 1.00 95.94 87 SER A N 1
ATOM 723 C CA . SER A 1 87 ? 6.636 -1.027 -2.726 1.00 95.94 87 SER A CA 1
ATOM 724 C C . SER A 1 87 ? 5.890 -0.865 -1.397 1.00 95.94 87 SER A C 1
ATOM 726 O O . SER A 1 87 ? 4.709 -0.509 -1.347 1.00 95.94 87 SER A O 1
ATOM 728 N N . LYS A 1 88 ? 6.591 -1.133 -0.288 1.00 95.75 88 LYS A N 1
ATOM 729 C CA . LYS A 1 88 ? 6.046 -0.916 1.062 1.00 95.75 88 LYS A CA 1
ATOM 730 C C . LYS A 1 88 ? 5.731 0.560 1.301 1.00 95.75 88 LYS A C 1
ATOM 732 O O . LYS A 1 88 ? 4.688 0.864 1.871 1.00 95.75 88 LYS A O 1
ATOM 737 N N . GLU A 1 89 ? 6.587 1.451 0.806 1.00 95.75 89 GLU A N 1
ATOM 738 C CA . GLU A 1 89 ? 6.444 2.894 0.999 1.00 95.75 89 GLU A CA 1
ATOM 739 C C . GLU A 1 89 ? 5.188 3.451 0.332 1.00 95.75 89 GLU A C 1
ATOM 741 O O . GLU A 1 89 ? 4.514 4.285 0.930 1.00 95.75 89 GLU A O 1
ATOM 746 N N . SER A 1 90 ? 4.803 2.944 -0.842 1.00 94.56 90 SER A N 1
ATOM 747 C CA . SER A 1 90 ? 3.560 3.338 -1.524 1.00 94.56 90 SER A CA 1
ATOM 748 C C . SER A 1 90 ? 2.291 2.826 -0.831 1.00 94.56 90 SER A C 1
ATOM 750 O O . SER A 1 90 ? 1.209 3.355 -1.051 1.00 94.56 90 SER A O 1
ATOM 752 N N . LYS A 1 91 ? 2.395 1.800 0.026 1.00 94.25 91 LYS A N 1
ATOM 753 C CA . LYS A 1 91 ? 1.251 1.151 0.702 1.00 94.25 91 LYS A CA 1
ATOM 754 C C . LYS A 1 91 ? 0.953 1.716 2.093 1.00 94.25 91 LYS A C 1
ATOM 756 O O . LYS A 1 91 ? 0.044 1.227 2.777 1.00 94.25 91 LYS A O 1
ATOM 761 N N . LEU A 1 92 ? 1.695 2.728 2.535 1.00 95.06 92 LEU A N 1
ATOM 762 C CA . LEU A 1 92 ? 1.428 3.412 3.798 1.00 95.06 92 LEU A CA 1
ATOM 763 C C . LEU A 1 92 ? 0.209 4.335 3.657 1.00 95.06 92 LEU A C 1
ATOM 765 O O . LEU A 1 92 ? 0.075 5.061 2.681 1.00 95.06 92 LEU A O 1
ATOM 769 N N . ALA A 1 93 ? -0.682 4.334 4.649 1.00 94.56 93 ALA A N 1
ATOM 770 C CA . ALA A 1 93 ? -1.876 5.183 4.661 1.00 94.56 93 ALA A CA 1
ATOM 771 C C . ALA A 1 93 ? -1.592 6.530 5.352 1.00 94.56 93 ALA A C 1
ATOM 773 O O . ALA A 1 93 ? -2.182 6.848 6.382 1.00 94.56 93 ALA A O 1
ATOM 774 N N . ARG A 1 94 ? -0.623 7.291 4.830 1.00 93.12 94 ARG A N 1
ATOM 775 C CA . ARG A 1 94 ? -0.258 8.623 5.343 1.00 93.12 94 ARG A CA 1
ATOM 776 C C . ARG A 1 94 ? 0.311 9.513 4.242 1.00 93.12 94 ARG A C 1
ATOM 778 O O . ARG A 1 94 ? 0.959 9.016 3.322 1.00 93.12 94 ARG A O 1
ATOM 785 N N . LYS A 1 95 ? 0.139 10.826 4.377 1.00 92.62 95 LYS A N 1
ATOM 786 C CA . LYS A 1 95 ? 0.685 11.809 3.430 1.00 92.62 95 LYS A CA 1
ATOM 787 C C . LYS A 1 95 ? 2.210 11.796 3.416 1.00 92.62 95 LYS A C 1
ATOM 789 O O . LYS A 1 95 ? 2.830 11.580 4.457 1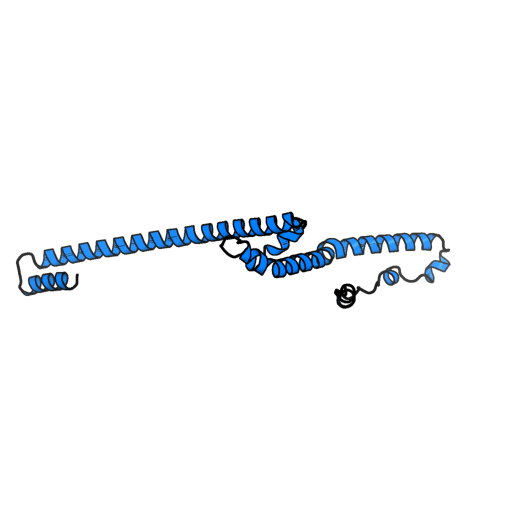.00 92.62 95 LYS A O 1
ATOM 794 N N . VAL A 1 96 ? 2.794 12.043 2.246 1.00 95.44 96 VAL A N 1
ATOM 795 C CA . VAL A 1 96 ? 4.245 12.181 2.096 1.00 95.44 96 VAL A CA 1
ATOM 796 C C . VAL A 1 96 ? 4.655 13.564 2.594 1.00 95.44 96 VAL A C 1
ATOM 798 O O . VAL A 1 96 ? 4.193 14.583 2.090 1.00 95.44 96 VAL A O 1
ATOM 801 N N . THR A 1 97 ? 5.519 13.608 3.603 1.00 96.06 97 THR A N 1
ATOM 802 C CA . THR A 1 97 ? 6.140 14.866 4.054 1.00 96.06 97 THR A CA 1
ATOM 803 C C . THR A 1 97 ? 7.498 15.054 3.390 1.00 96.06 97 THR A C 1
ATOM 805 O O . THR A 1 97 ? 8.131 14.074 3.015 1.00 96.06 97 THR A O 1
ATOM 808 N N . GLU A 1 98 ? 8.009 16.284 3.323 1.00 95.81 98 GLU A N 1
ATOM 809 C CA . GLU A 1 98 ? 9.333 16.562 2.740 1.00 95.81 98 GLU A CA 1
ATOM 810 C C . GLU A 1 98 ? 10.460 15.763 3.422 1.00 95.81 98 GLU A C 1
ATOM 812 O O . GLU A 1 98 ? 11.357 15.221 2.777 1.00 95.81 98 GLU A O 1
ATOM 817 N N . ARG A 1 99 ? 10.395 15.632 4.754 1.00 96.75 99 ARG A N 1
ATOM 818 C CA . ARG A 1 99 ? 11.352 14.822 5.519 1.00 96.75 99 ARG A CA 1
ATOM 819 C C . ARG A 1 99 ? 11.258 13.344 5.151 1.00 96.75 99 ARG A C 1
ATOM 821 O O . ARG A 1 99 ? 12.283 12.684 5.009 1.00 96.75 99 ARG A O 1
ATOM 828 N N . GLU A 1 100 ? 10.040 12.824 5.043 1.00 95.81 100 GLU A N 1
ATOM 829 C CA . GLU A 1 100 ? 9.810 11.431 4.670 1.00 95.81 100 GLU A CA 1
ATOM 830 C C . GLU A 1 100 ? 10.258 11.166 3.234 1.00 95.81 100 GLU A C 1
ATOM 832 O O . GLU A 1 100 ? 10.948 10.181 2.998 1.00 95.81 100 GLU A O 1
ATOM 837 N N . TRP A 1 101 ? 9.945 12.074 2.307 1.00 97.19 101 TRP A N 1
ATOM 838 C CA . TRP A 1 101 ? 10.372 12.011 0.916 1.00 97.19 101 TRP A CA 1
ATOM 839 C C . TRP A 1 101 ? 11.888 11.851 0.804 1.00 97.19 101 TRP A C 1
ATOM 841 O O . TRP A 1 101 ? 12.357 10.895 0.192 1.00 97.19 101 TRP A O 1
ATOM 851 N N . LYS A 1 102 ? 12.663 12.706 1.484 1.00 97.06 102 LYS A N 1
ATOM 852 C CA . LYS A 1 102 ? 14.132 12.599 1.516 1.00 97.06 102 LYS A CA 1
ATOM 853 C C . LYS A 1 102 ? 14.624 11.247 2.037 1.00 97.06 102 LYS A C 1
ATOM 855 O O . LYS A 1 102 ? 15.649 10.762 1.568 1.00 97.06 102 LYS A O 1
ATOM 860 N N . ALA A 1 103 ? 13.907 10.641 2.983 1.00 97.50 103 ALA A N 1
ATOM 861 C CA . ALA A 1 103 ? 14.272 9.348 3.555 1.00 97.50 103 ALA A CA 1
ATOM 862 C C . ALA A 1 103 ? 13.953 8.167 2.620 1.00 97.50 103 ALA A C 1
ATOM 864 O O . ALA A 1 103 ? 14.754 7.242 2.515 1.00 97.50 103 ALA A O 1
ATOM 865 N N . ILE A 1 104 ? 12.802 8.188 1.941 1.00 97.62 104 ILE A N 1
ATOM 866 C CA . ILE A 1 104 ? 12.341 7.066 1.103 1.00 97.62 104 ILE A CA 1
ATOM 867 C C . ILE A 1 104 ? 12.820 7.153 -0.350 1.00 97.62 104 ILE A C 1
ATOM 869 O O . ILE A 1 104 ? 12.890 6.127 -1.028 1.00 97.62 104 ILE A O 1
ATOM 873 N N . MET A 1 105 ? 13.161 8.353 -0.837 1.00 97.00 105 MET A N 1
ATOM 874 C CA . MET A 1 105 ? 13.529 8.592 -2.236 1.00 97.00 105 MET A CA 1
ATOM 875 C C . MET A 1 105 ? 14.664 7.682 -2.730 1.00 97.00 105 MET A C 1
ATOM 877 O O . MET A 1 105 ? 14.488 7.104 -3.803 1.00 97.00 105 MET A O 1
ATOM 881 N N . PRO A 1 106 ? 15.776 7.471 -1.993 1.00 97.50 106 PRO A N 1
ATOM 882 C CA . PRO A 1 106 ? 16.848 6.590 -2.457 1.00 97.50 106 PRO A CA 1
ATOM 883 C C . PRO A 1 106 ? 16.366 5.157 -2.709 1.00 97.50 106 PRO A C 1
ATOM 885 O O . PRO A 1 106 ? 16.644 4.586 -3.758 1.00 97.50 106 PRO A O 1
ATOM 888 N N . THR A 1 107 ? 15.576 4.598 -1.790 1.00 96.94 107 THR A N 1
ATOM 889 C CA . THR A 1 107 ? 15.026 3.241 -1.919 1.00 96.94 107 THR A CA 1
ATOM 890 C C . THR A 1 107 ? 14.091 3.126 -3.118 1.00 96.94 107 THR A C 1
ATOM 892 O O . THR A 1 107 ? 14.166 2.164 -3.880 1.00 96.94 107 THR A O 1
ATOM 895 N N . LEU A 1 108 ? 13.207 4.110 -3.299 1.00 97.50 108 LEU A N 1
ATOM 896 C CA . LEU A 1 108 ? 12.261 4.125 -4.411 1.00 97.50 108 LEU A CA 1
ATOM 897 C C . LEU A 1 108 ? 12.964 4.305 -5.760 1.00 97.50 108 LEU A C 1
ATOM 899 O O . LEU A 1 108 ? 12.603 3.633 -6.722 1.00 97.50 108 LEU A O 1
ATOM 903 N N . ARG A 1 109 ? 14.008 5.138 -5.819 1.00 96.94 109 ARG A N 1
ATOM 904 C CA . ARG A 1 109 ? 14.847 5.304 -7.009 1.00 96.94 109 ARG A CA 1
ATOM 905 C C . ARG A 1 109 ? 15.476 3.981 -7.434 1.00 96.94 109 ARG A C 1
ATOM 907 O O . ARG A 1 109 ? 15.359 3.617 -8.598 1.00 96.94 109 ARG A O 1
ATOM 914 N N . THR A 1 110 ? 16.056 3.235 -6.495 1.00 95.94 110 THR A N 1
ATOM 915 C CA . THR A 1 110 ? 16.634 1.916 -6.785 1.00 95.94 110 THR A CA 1
ATOM 916 C C . THR A 1 110 ? 15.602 0.967 -7.393 1.00 95.94 110 THR A C 1
ATOM 918 O O . THR A 1 110 ? 15.912 0.254 -8.342 1.00 95.94 110 THR A O 1
ATOM 921 N N . LEU A 1 111 ? 14.358 0.969 -6.897 1.00 95.69 111 LEU A N 1
ATOM 922 C CA . LEU A 1 111 ? 13.291 0.135 -7.464 1.00 95.69 111 LEU A CA 1
ATOM 923 C C . LEU A 1 111 ? 12.958 0.524 -8.907 1.00 95.69 111 LEU A C 1
ATOM 925 O O . LEU A 1 111 ? 12.809 -0.354 -9.755 1.00 95.69 111 LEU A O 1
ATOM 929 N N . ILE A 1 112 ? 12.872 1.825 -9.187 1.00 95.38 112 ILE A N 1
ATOM 930 C CA . ILE A 1 112 ? 12.621 2.331 -10.539 1.00 95.38 112 ILE A CA 1
ATOM 931 C C . ILE A 1 112 ? 13.765 1.935 -11.478 1.00 95.38 112 ILE A C 1
ATOM 933 O O . ILE A 1 112 ? 13.521 1.447 -12.578 1.00 95.38 112 ILE A O 1
ATOM 937 N N . GLU A 1 113 ? 15.016 2.093 -11.047 1.00 93.25 113 GLU A N 1
ATOM 938 C CA . GLU A 1 113 ? 16.189 1.696 -11.830 1.00 93.25 113 GLU A CA 1
ATOM 939 C C . GLU A 1 113 ? 16.195 0.189 -12.108 1.00 93.25 113 GLU A C 1
ATOM 941 O O . GLU A 1 113 ? 16.365 -0.224 -13.253 1.00 93.25 113 GLU A O 1
ATOM 946 N N . MET A 1 114 ? 15.930 -0.645 -11.099 1.00 90.50 114 MET A N 1
ATOM 947 C CA . MET A 1 114 ? 15.816 -2.095 -11.279 1.00 90.50 114 MET A CA 1
ATOM 948 C C . MET A 1 114 ? 14.740 -2.466 -12.302 1.00 90.50 114 MET A C 1
ATOM 950 O O . MET A 1 114 ? 14.971 -3.333 -13.147 1.00 90.50 114 MET A O 1
ATOM 954 N N . GLU A 1 115 ? 13.583 -1.807 -12.259 1.00 88.31 115 GLU A N 1
ATOM 955 C CA . GLU A 1 115 ? 12.506 -2.074 -13.208 1.00 88.31 115 GLU A CA 1
ATOM 956 C C . GLU A 1 115 ? 12.858 -1.601 -14.622 1.00 88.31 115 GLU A C 1
ATOM 958 O O . GLU A 1 115 ? 12.629 -2.337 -15.584 1.00 88.31 115 GLU A O 1
ATOM 963 N N . ARG A 1 116 ? 13.527 -0.449 -14.756 1.00 88.81 116 ARG A N 1
ATOM 964 C CA . ARG A 1 116 ? 14.101 0.019 -16.029 1.00 88.81 116 ARG A CA 1
ATOM 965 C C . ARG A 1 116 ? 15.065 -0.991 -16.632 1.00 88.81 116 ARG A C 1
ATOM 967 O O . ARG A 1 116 ? 15.036 -1.193 -17.840 1.00 88.81 116 ARG A O 1
ATOM 974 N N . TYR A 1 117 ? 15.891 -1.654 -15.823 1.00 84.69 117 TYR A N 1
ATOM 975 C CA . TYR A 1 117 ? 16.766 -2.729 -16.303 1.00 84.69 117 TYR A CA 1
ATOM 976 C C . TYR A 1 117 ? 15.989 -3.999 -16.670 1.00 84.69 117 TYR A C 1
ATOM 978 O O . TYR A 1 117 ? 16.336 -4.688 -17.631 1.00 84.69 117 TYR A O 1
ATOM 986 N N . ARG A 1 118 ? 14.926 -4.319 -15.925 1.00 81.38 118 ARG A N 1
ATOM 987 C CA . ARG A 1 118 ? 14.092 -5.507 -16.151 1.00 81.38 118 ARG A CA 1
ATOM 988 C C . ARG A 1 118 ? 13.238 -5.388 -17.415 1.00 81.38 118 ARG A C 1
ATOM 990 O O . ARG A 1 118 ? 13.031 -6.376 -18.121 1.00 81.38 118 ARG A O 1
ATOM 997 N N . ARG A 1 119 ? 12.748 -4.190 -17.719 1.00 75.50 119 ARG A N 1
ATOM 998 C CA . ARG A 1 119 ? 11.806 -3.924 -18.809 1.00 75.50 119 ARG A CA 1
ATOM 999 C C . ARG A 1 119 ? 12.335 -4.334 -20.195 1.00 75.50 119 ARG A C 1
ATOM 1001 O O . ARG A 1 119 ? 11.638 -5.093 -20.871 1.00 75.50 119 ARG A O 1
ATOM 1008 N N . PRO A 1 120 ? 13.564 -3.971 -20.615 1.00 68.94 120 PRO A N 1
ATOM 1009 C CA . PRO A 1 120 ? 14.152 -4.458 -21.856 1.00 68.94 120 PRO A CA 1
ATOM 1010 C C . PRO A 1 120 ? 14.227 -5.981 -21.932 1.00 68.94 120 PRO A C 1
ATOM 1012 O O . PRO A 1 120 ? 14.039 -6.535 -23.010 1.00 68.94 120 PRO A O 1
ATOM 1015 N N . CYS A 1 121 ? 14.461 -6.667 -20.811 1.00 66.69 121 CYS A N 1
ATOM 1016 C CA . CYS A 1 121 ? 14.527 -8.127 -20.778 1.00 66.69 121 CYS A CA 1
ATOM 1017 C C . CYS A 1 121 ? 13.163 -8.775 -21.062 1.00 66.69 121 CYS A C 1
ATOM 1019 O O . CYS A 1 121 ? 13.115 -9.799 -21.741 1.00 66.69 121 CYS A O 1
ATOM 1021 N N . ASN A 1 122 ? 12.068 -8.157 -20.610 1.00 64.00 122 ASN A N 1
ATOM 1022 C CA . ASN A 1 122 ? 10.722 -8.727 -20.718 1.00 64.00 122 ASN A CA 1
ATOM 1023 C C . ASN A 1 122 ? 9.950 -8.270 -21.961 1.00 64.00 122 ASN A C 1
ATOM 1025 O O . ASN A 1 122 ? 9.360 -9.097 -22.648 1.00 64.00 122 ASN A O 1
ATOM 1029 N N . GLU A 1 123 ? 9.947 -6.970 -22.262 1.00 60.59 123 GLU A N 1
ATOM 1030 C CA . GLU A 1 123 ? 9.151 -6.398 -23.362 1.00 60.59 123 GLU A CA 1
ATOM 1031 C C . GLU A 1 123 ? 9.899 -6.453 -24.701 1.00 60.59 123 GLU A C 1
ATOM 1033 O O . GLU A 1 123 ? 9.305 -6.590 -25.773 1.00 60.59 123 GLU A O 1
ATOM 1038 N N . CYS A 1 124 ? 11.228 -6.389 -24.636 1.00 57.03 124 CYS A N 1
ATOM 1039 C CA . CYS A 1 124 ? 12.090 -6.199 -25.794 1.00 57.03 124 CYS A CA 1
ATOM 1040 C C . CYS A 1 124 ? 13.040 -7.374 -26.040 1.00 57.03 124 CYS A C 1
ATOM 1042 O O . CYS A 1 124 ? 13.506 -7.533 -27.160 1.00 57.03 124 CYS A O 1
ATOM 1044 N N . GLY A 1 125 ? 13.319 -8.230 -25.057 1.00 63.78 125 GLY A N 1
ATOM 1045 C CA . GLY A 1 125 ? 14.319 -9.288 -25.189 1.00 63.78 125 GLY A CA 1
ATOM 1046 C C . GLY A 1 125 ? 13.988 -10.214 -26.352 1.00 63.78 125 GLY A C 1
ATOM 1047 O O . GLY A 1 125 ? 14.741 -10.299 -27.318 1.00 63.78 125 GLY A O 1
ATOM 1048 N N . ALA A 1 126 ? 12.814 -10.841 -26.323 1.00 69.88 126 ALA A N 1
ATOM 1049 C CA . ALA A 1 126 ? 12.410 -11.775 -27.369 1.00 69.88 126 ALA A CA 1
ATOM 1050 C C . ALA A 1 126 ? 12.229 -11.097 -28.737 1.00 69.88 126 ALA A C 1
ATOM 1052 O O . ALA A 1 126 ? 12.731 -11.602 -29.737 1.00 69.88 126 ALA A O 1
ATOM 1053 N N . THR A 1 127 ? 11.560 -9.944 -28.801 1.00 74.88 127 THR A N 1
ATOM 1054 C CA . THR A 1 127 ? 11.264 -9.238 -30.060 1.00 74.88 127 THR A CA 1
ATOM 1055 C C . THR A 1 127 ? 12.508 -8.608 -30.686 1.00 74.88 127 THR A C 1
ATOM 1057 O O . THR A 1 127 ? 12.705 -8.732 -31.895 1.00 74.88 127 THR A O 1
ATOM 1060 N N . ILE A 1 128 ? 13.398 -7.999 -29.897 1.00 74.50 128 ILE A N 1
ATOM 1061 C CA . ILE A 1 128 ? 14.693 -7.492 -30.371 1.00 74.50 128 ILE A CA 1
ATOM 1062 C C . ILE A 1 128 ? 15.593 -8.652 -30.785 1.00 74.50 128 ILE A C 1
ATOM 1064 O O . ILE A 1 128 ? 16.216 -8.569 -31.841 1.00 74.50 128 ILE A O 1
ATOM 1068 N N . ILE A 1 129 ? 15.649 -9.748 -30.018 1.00 77.12 129 ILE A N 1
ATOM 1069 C CA . ILE A 1 129 ? 16.413 -10.941 -30.410 1.00 77.12 129 ILE A CA 1
ATOM 1070 C C . ILE A 1 129 ? 15.877 -11.496 -31.734 1.00 77.12 129 ILE A C 1
ATOM 1072 O O . ILE A 1 129 ? 16.670 -11.768 -32.631 1.00 77.12 129 ILE A O 1
ATOM 1076 N N . GLN A 1 130 ? 14.558 -11.614 -31.899 1.00 81.69 130 GLN A N 1
ATOM 1077 C CA . GLN A 1 130 ? 13.925 -12.063 -33.145 1.00 81.69 130 GLN A CA 1
ATOM 1078 C C . GLN A 1 130 ? 14.246 -11.124 -34.316 1.00 81.69 130 GLN A C 1
ATOM 1080 O O . GLN A 1 130 ? 14.691 -11.589 -35.363 1.00 81.69 130 GLN A O 1
ATOM 1085 N N . ARG A 1 131 ? 14.117 -9.801 -34.137 1.00 82.12 131 ARG A N 1
ATOM 1086 C CA . ARG A 1 131 ? 14.483 -8.810 -35.166 1.00 82.12 131 ARG A CA 1
ATOM 1087 C C . ARG A 1 131 ? 15.959 -8.899 -35.546 1.00 82.12 131 ARG A C 1
ATOM 1089 O O . ARG A 1 131 ? 16.284 -8.914 -36.727 1.00 82.12 131 ARG A O 1
ATOM 1096 N N . ARG A 1 132 ? 16.857 -9.012 -34.565 1.00 82.25 132 ARG A N 1
ATOM 1097 C CA . ARG A 1 132 ? 18.300 -9.171 -34.806 1.00 82.25 132 ARG A CA 1
ATOM 1098 C C . ARG A 1 132 ? 18.603 -10.473 -35.546 1.00 82.25 132 ARG A C 1
ATOM 1100 O O . ARG A 1 132 ? 19.351 -10.447 -36.517 1.00 82.25 132 ARG A O 1
ATOM 1107 N N . LYS A 1 133 ? 17.978 -11.588 -35.150 1.00 84.38 133 LYS A N 1
ATOM 1108 C CA . LYS A 1 133 ? 18.076 -12.870 -35.866 1.00 84.38 133 LYS A CA 1
ATOM 1109 C C . LYS A 1 133 ? 17.597 -12.747 -37.311 1.00 84.38 133 LYS A C 1
ATOM 1111 O O . LYS A 1 133 ? 18.258 -13.273 -38.197 1.00 84.38 133 LYS A O 1
ATOM 1116 N N . ALA A 1 134 ? 16.500 -12.031 -37.555 1.00 87.75 134 ALA A N 1
ATOM 1117 C CA . ALA A 1 134 ? 15.981 -11.803 -38.900 1.00 87.75 134 ALA A CA 1
ATOM 1118 C C . ALA A 1 134 ? 16.949 -10.982 -39.767 1.00 87.75 134 ALA A C 1
ATOM 1120 O O . ALA A 1 134 ? 17.175 -11.341 -40.917 1.00 87.75 134 ALA A O 1
ATOM 1121 N N . ILE A 1 135 ? 17.577 -9.935 -39.217 1.00 88.88 135 ILE A N 1
ATOM 1122 C CA . ILE A 1 135 ? 18.597 -9.146 -39.931 1.00 88.88 135 ILE A CA 1
ATOM 1123 C C . ILE A 1 135 ? 19.797 -10.022 -40.306 1.00 88.88 135 ILE A C 1
ATOM 1125 O O . ILE A 1 135 ? 20.199 -10.038 -41.467 1.00 88.88 135 ILE A O 1
ATOM 1129 N N . VAL A 1 136 ? 20.339 -10.782 -39.346 1.00 87.56 136 VAL A N 1
ATOM 1130 C CA . VAL A 1 136 ? 21.477 -11.687 -39.586 1.00 87.56 136 VAL A CA 1
ATOM 1131 C C . VAL A 1 136 ? 21.115 -12.747 -40.624 1.00 87.56 136 VAL A C 1
ATOM 1133 O O . VAL A 1 136 ? 21.889 -12.981 -41.548 1.00 87.56 136 VAL A O 1
ATOM 1136 N N . LYS A 1 137 ? 19.922 -13.343 -40.518 1.00 88.88 137 LYS A N 1
ATOM 1137 C CA . LYS A 1 137 ? 19.427 -14.318 -41.491 1.00 88.88 137 LYS A CA 1
ATOM 1138 C C . LYS A 1 137 ? 19.307 -13.705 -42.886 1.00 88.88 137 LYS A C 1
ATOM 1140 O O . LYS A 1 137 ? 19.804 -14.290 -43.833 1.00 88.88 137 LYS A O 1
ATOM 1145 N N . ASN A 1 138 ? 18.711 -12.522 -43.017 1.00 92.69 138 ASN A N 1
ATOM 1146 C CA . ASN A 1 138 ? 18.562 -11.859 -44.314 1.00 92.69 138 ASN A CA 1
ATOM 1147 C C . ASN A 1 138 ? 19.920 -11.526 -44.947 1.00 92.69 138 ASN A C 1
ATOM 1149 O O . ASN A 1 138 ? 20.101 -11.720 -46.146 1.00 92.69 138 ASN A O 1
ATOM 1153 N N . ALA A 1 139 ? 20.883 -11.051 -44.151 1.00 91.06 139 ALA A N 1
ATOM 1154 C CA . ALA A 1 139 ? 22.240 -10.792 -44.627 1.00 91.06 139 ALA A CA 1
ATOM 1155 C C . ALA A 1 139 ? 22.937 -12.084 -45.087 1.00 91.06 139 ALA A C 1
ATOM 1157 O O . ALA A 1 139 ? 23.547 -12.108 -46.155 1.00 91.06 139 ALA A O 1
ATOM 1158 N N . TYR A 1 140 ? 22.793 -13.163 -44.315 1.00 91.75 140 TYR A N 1
ATOM 1159 C CA . TYR A 1 140 ? 23.326 -14.480 -44.648 1.00 91.75 140 TYR A CA 1
ATOM 1160 C C . TYR A 1 140 ? 22.694 -15.049 -45.930 1.00 91.75 140 TYR A C 1
ATOM 1162 O O . TYR A 1 140 ? 23.414 -15.469 -46.829 1.00 91.75 140 TYR A O 1
ATOM 1170 N N . ASP A 1 141 ? 21.365 -14.989 -46.059 1.00 90.81 141 ASP A N 1
ATOM 1171 C CA . ASP A 1 141 ? 20.633 -15.455 -47.243 1.00 90.81 141 ASP A CA 1
ATOM 1172 C C . ASP A 1 141 ? 21.062 -14.673 -48.500 1.00 90.81 141 ASP A C 1
ATOM 1174 O O . ASP A 1 141 ? 21.208 -15.241 -49.583 1.00 90.81 141 ASP A O 1
ATOM 1178 N N . ASN A 1 142 ? 21.301 -13.363 -48.367 1.00 94.12 142 ASN A N 1
ATOM 1179 C CA . ASN A 1 142 ? 21.808 -12.534 -49.460 1.00 94.12 142 ASN A CA 1
ATOM 1180 C C . ASN A 1 142 ? 23.237 -12.918 -49.860 1.00 94.12 142 ASN A C 1
ATOM 1182 O O . ASN A 1 142 ? 23.521 -13.010 -51.052 1.00 94.12 142 ASN A O 1
ATOM 1186 N N . TYR A 1 143 ? 24.116 -13.184 -48.892 1.00 92.69 143 TYR A N 1
ATOM 1187 C CA . TYR A 1 143 ? 25.474 -13.658 -49.157 1.00 92.69 143 TYR A CA 1
ATOM 1188 C C . TYR A 1 143 ? 25.472 -15.034 -49.834 1.00 92.69 143 TYR A C 1
ATOM 1190 O O . TYR A 1 143 ? 26.130 -15.215 -50.855 1.00 92.69 143 TYR A O 1
ATOM 1198 N N . GLN A 1 144 ? 24.656 -15.972 -49.352 1.00 92.44 144 GLN A N 1
ATOM 1199 C CA . GLN A 1 144 ? 24.516 -17.302 -49.945 1.00 92.44 144 GLN A CA 1
ATOM 1200 C C . GLN A 1 144 ? 24.113 -17.230 -51.428 1.00 92.44 144 GLN A C 1
ATOM 1202 O O . GLN A 1 144 ? 24.638 -17.983 -52.245 1.00 92.44 144 GLN A O 1
ATOM 1207 N N . ARG A 1 145 ? 23.244 -16.283 -51.810 1.00 93.25 145 ARG A N 1
ATOM 1208 C CA . ARG A 1 145 ? 22.847 -16.066 -53.216 1.00 93.25 145 ARG A CA 1
ATOM 1209 C C . ARG A 1 145 ? 23.976 -15.578 -54.126 1.00 93.25 145 ARG A C 1
ATOM 1211 O O . ARG A 1 145 ? 23.851 -15.719 -55.337 1.00 93.25 145 ARG A O 1
ATOM 1218 N N . THR A 1 146 ? 25.054 -15.014 -53.580 1.00 95.50 146 THR A N 1
ATOM 1219 C CA . THR A 1 146 ? 26.234 -14.623 -54.376 1.00 95.50 146 THR A CA 1
ATOM 1220 C C . THR A 1 146 ? 27.172 -15.791 -54.685 1.00 95.50 146 THR A C 1
ATOM 1222 O O . THR A 1 146 ? 28.069 -15.647 -55.512 1.00 95.50 146 THR A O 1
ATOM 1225 N N . LEU A 1 147 ? 26.954 -16.948 -54.053 1.00 94.25 147 LEU A N 1
ATOM 1226 C CA . LEU A 1 147 ? 27.779 -18.144 -54.184 1.00 94.25 147 LEU A CA 1
ATOM 1227 C C . LEU A 1 147 ? 27.120 -19.184 -55.095 1.00 94.25 147 LEU A C 1
ATOM 1229 O O . LEU A 1 147 ? 25.895 -19.249 -55.225 1.00 94.25 147 LEU A O 1
ATOM 1233 N N . ARG A 1 148 ? 27.934 -20.054 -55.693 1.00 94.31 148 ARG A N 1
ATOM 1234 C CA . ARG A 1 148 ? 27.467 -21.205 -56.475 1.00 94.31 148 ARG A CA 1
ATOM 1235 C C . ARG A 1 148 ? 26.861 -22.255 -55.548 1.00 94.31 148 ARG A C 1
ATOM 1237 O O . ARG A 1 148 ? 27.317 -22.443 -54.427 1.00 94.31 148 ARG A O 1
ATOM 1244 N N . ALA A 1 149 ? 25.895 -23.025 -56.048 1.00 91.62 149 ALA A N 1
ATOM 1245 C CA . ALA A 1 149 ? 25.212 -24.055 -55.257 1.00 91.62 149 ALA A CA 1
ATOM 1246 C C . ALA A 1 149 ? 26.168 -25.076 -54.601 1.00 91.62 149 ALA A C 1
ATOM 1248 O O . ALA A 1 149 ? 25.921 -25.517 -53.483 1.00 91.62 149 ALA A O 1
ATOM 1249 N N . MET A 1 150 ? 27.283 -25.414 -55.261 1.00 93.38 150 MET A N 1
ATOM 1250 C CA . MET A 1 150 ? 28.303 -26.319 -54.710 1.00 93.38 150 MET A CA 1
ATOM 1251 C C . MET A 1 150 ? 29.089 -25.699 -53.542 1.00 93.38 150 MET A C 1
ATOM 1253 O O . MET A 1 150 ? 29.616 -26.415 -52.706 1.00 93.38 150 MET A O 1
ATOM 1257 N N . GLU A 1 151 ? 29.150 -24.372 -53.444 1.00 92.06 151 GLU A N 1
ATOM 1258 C CA . GLU A 1 151 ? 29.824 -23.671 -52.345 1.00 92.06 151 GLU A CA 1
ATOM 1259 C C . GLU A 1 151 ? 28.930 -23.595 -51.096 1.00 92.06 151 GLU A C 1
ATOM 1261 O O . GLU A 1 151 ? 29.426 -23.433 -49.982 1.00 92.06 151 GLU A O 1
ATOM 1266 N N . TRP A 1 152 ? 27.611 -23.777 -51.247 1.00 90.62 152 TRP A N 1
ATOM 1267 C CA . TRP A 1 152 ? 26.657 -23.715 -50.136 1.00 90.62 152 TRP A CA 1
ATOM 1268 C C . TRP A 1 152 ? 26.869 -24.833 -49.116 1.00 90.62 152 TRP A C 1
ATOM 1270 O O . TRP A 1 152 ? 26.627 -24.625 -47.930 1.00 90.62 152 TRP A O 1
ATOM 1280 N N . THR A 1 153 ? 27.356 -26.002 -49.547 1.00 89.06 153 THR A N 1
ATOM 1281 C CA . THR A 1 153 ? 27.649 -27.136 -48.654 1.00 89.06 153 THR A CA 1
ATOM 1282 C C . THR A 1 153 ? 28.765 -26.837 -47.658 1.00 89.06 153 THR A C 1
ATOM 1284 O O . THR A 1 153 ? 28.876 -27.526 -46.649 1.00 89.06 153 THR A O 1
ATOM 1287 N N . HIS A 1 154 ? 29.580 -25.812 -47.924 1.00 90.00 154 HIS A N 1
ATOM 1288 C CA . HIS A 1 154 ? 30.668 -25.382 -47.049 1.00 90.00 154 HIS A CA 1
ATOM 1289 C C . HIS A 1 154 ? 30.276 -24.231 -46.119 1.00 90.00 154 HIS A C 1
ATOM 1291 O O . HIS A 1 154 ? 31.079 -23.831 -45.274 1.00 90.00 154 HIS A O 1
ATOM 1297 N N . LEU A 1 155 ? 29.058 -23.693 -46.243 1.00 87.25 155 LEU A N 1
ATOM 1298 C CA . LEU A 1 155 ? 28.608 -22.623 -45.368 1.00 87.25 155 LEU A CA 1
ATOM 1299 C C . LEU A 1 155 ? 28.187 -23.168 -43.993 1.00 87.25 155 LEU A C 1
ATOM 1301 O O . LEU A 1 155 ? 27.485 -24.179 -43.901 1.00 87.25 155 LEU A O 1
ATOM 1305 N N . PRO A 1 156 ? 28.560 -22.485 -42.898 1.00 86.50 156 PRO A N 1
ATOM 1306 C CA . PRO A 1 156 ? 28.107 -22.854 -41.564 1.00 86.50 156 PRO A CA 1
ATOM 1307 C C . PRO A 1 156 ? 26.594 -22.630 -41.422 1.00 86.50 156 PRO A C 1
ATOM 1309 O O . PRO A 1 156 ? 26.071 -21.665 -41.980 1.00 86.50 156 PRO A O 1
ATOM 1312 N N . PRO A 1 157 ? 25.873 -23.450 -40.637 1.00 81.44 157 PRO A N 1
ATOM 1313 C CA . PRO A 1 157 ? 24.439 -23.276 -40.432 1.00 81.44 157 PRO A CA 1
ATOM 1314 C C . PRO A 1 157 ? 24.094 -21.871 -39.896 1.00 81.44 157 PRO A C 1
ATOM 1316 O O . PRO A 1 157 ? 24.743 -21.415 -38.948 1.00 81.44 157 PRO A O 1
ATOM 1319 N N . PRO A 1 158 ? 23.019 -21.214 -40.381 1.00 71.62 158 PRO A N 1
ATOM 1320 C CA . PRO A 1 158 ? 22.653 -19.841 -39.991 1.00 71.62 158 PRO A CA 1
ATOM 1321 C C . PRO A 1 158 ? 22.524 -19.622 -38.474 1.00 71.62 158 PRO A C 1
ATOM 1323 O O . PRO A 1 158 ? 22.727 -18.528 -37.950 1.00 71.62 158 PRO A O 1
ATOM 1326 N N . GLN A 1 159 ? 22.192 -20.687 -37.744 1.00 72.25 159 GLN A N 1
ATOM 1327 C CA . GLN A 1 159 ? 21.990 -20.685 -36.298 1.00 72.25 159 GLN A CA 1
ATOM 1328 C C . GLN A 1 159 ? 23.301 -20.479 -35.518 1.00 72.25 159 GLN A C 1
ATOM 1330 O O . GLN A 1 159 ? 23.260 -19.913 -34.423 1.00 72.25 159 GLN A O 1
ATOM 1335 N N . MET A 1 160 ? 24.460 -20.862 -36.076 1.00 72.00 160 MET A N 1
ATOM 1336 C CA . MET A 1 160 ? 25.765 -20.692 -35.421 1.00 72.00 160 MET A CA 1
ATOM 1337 C C . MET A 1 160 ? 26.159 -19.220 -35.260 1.00 72.00 160 MET A C 1
ATOM 1339 O O . MET A 1 160 ? 26.741 -18.862 -34.240 1.00 72.00 160 MET A O 1
ATOM 1343 N N . HIS A 1 161 ? 25.762 -18.345 -36.187 1.00 63.84 161 HIS A N 1
ATOM 1344 C CA . HIS A 1 161 ? 26.061 -16.907 -36.120 1.00 63.84 161 HIS A CA 1
ATOM 1345 C C . HIS A 1 161 ? 25.238 -16.149 -35.070 1.00 63.84 161 HIS A C 1
ATOM 1347 O O . HIS A 1 161 ? 25.548 -15.009 -34.736 1.00 63.84 161 HIS A O 1
ATOM 1353 N N . THR A 1 162 ? 24.177 -16.765 -34.540 1.00 61.59 162 THR A N 1
ATOM 1354 C CA . THR A 1 162 ? 23.263 -16.116 -33.583 1.00 61.59 162 THR A CA 1
ATOM 1355 C C . THR A 1 162 ? 23.578 -16.423 -32.119 1.00 61.59 162 THR A C 1
ATOM 1357 O O . THR A 1 162 ? 22.923 -15.873 -31.232 1.00 61.59 162 THR A O 1
ATOM 1360 N N . ARG A 1 163 ? 24.604 -17.243 -31.842 1.00 60.12 163 ARG A N 1
ATOM 1361 C CA . ARG A 1 163 ? 25.179 -17.402 -30.496 1.00 60.12 163 ARG A CA 1
ATOM 1362 C C . ARG A 1 163 ? 26.061 -16.196 -30.163 1.00 60.12 163 ARG A C 1
ATOM 1364 O O . ARG A 1 163 ? 27.276 -16.313 -30.057 1.00 60.12 163 ARG A O 1
ATOM 1371 N N . TYR A 1 164 ? 25.457 -15.024 -29.997 1.00 55.62 164 TYR A N 1
ATOM 1372 C CA . TYR A 1 164 ? 26.137 -13.967 -29.252 1.00 55.62 164 TYR A CA 1
ATOM 1373 C C . TYR A 1 164 ? 26.303 -14.433 -27.801 1.00 55.62 164 TYR A C 1
ATOM 1375 O O . TYR A 1 164 ? 25.369 -15.044 -27.268 1.00 55.62 164 TYR A O 1
ATOM 1383 N N . PRO A 1 165 ? 27.443 -14.153 -27.143 1.00 49.66 165 PRO A N 1
ATOM 1384 C CA . PRO A 1 165 ? 27.518 -14.311 -25.704 1.00 49.66 165 PRO A CA 1
ATOM 1385 C C . PRO A 1 165 ? 26.413 -13.434 -25.126 1.00 49.66 165 PRO A C 1
ATOM 1387 O O . PRO A 1 165 ? 26.378 -12.223 -25.357 1.00 49.66 165 PRO A O 1
ATOM 1390 N N . SER A 1 166 ? 25.467 -14.048 -24.420 1.00 51.38 166 SER A N 1
ATOM 1391 C CA . SER A 1 166 ? 24.624 -13.309 -23.494 1.00 51.38 166 SER A CA 1
ATOM 1392 C C . SER A 1 166 ? 25.589 -12.522 -22.620 1.00 51.38 166 SER A C 1
ATOM 1394 O O . SER A 1 166 ? 26.369 -13.136 -21.890 1.00 51.38 166 SER A O 1
ATOM 1396 N N . ILE A 1 167 ? 25.621 -11.196 -22.762 1.00 50.72 167 ILE A N 1
ATOM 1397 C CA . ILE A 1 167 ? 26.385 -10.347 -21.855 1.00 50.72 167 ILE A CA 1
ATOM 1398 C C . ILE A 1 167 ? 25.843 -10.692 -20.474 1.00 50.72 167 ILE A C 1
ATOM 1400 O O . ILE A 1 167 ? 24.695 -10.381 -20.157 1.00 50.72 167 ILE A O 1
ATOM 1404 N N . SER A 1 168 ? 26.626 -11.447 -19.706 1.00 48.53 168 SER A N 1
ATOM 1405 C CA . SER A 1 168 ? 26.256 -11.783 -18.344 1.00 48.53 168 SER A CA 1
ATOM 1406 C C . SER A 1 168 ? 26.085 -10.458 -17.601 1.00 48.53 168 SER A C 1
ATOM 1408 O O . SER A 1 168 ? 26.976 -9.606 -17.707 1.00 48.53 168 SER A O 1
ATOM 1410 N N . PRO A 1 169 ? 24.991 -10.258 -16.845 1.00 51.66 169 PRO A N 1
ATOM 1411 C CA . PRO A 1 169 ? 24.754 -9.027 -16.088 1.00 51.66 169 PRO A CA 1
ATOM 1412 C C . PRO A 1 169 ? 25.940 -8.613 -15.198 1.00 51.66 169 PRO A C 1
ATOM 1414 O O . PRO A 1 169 ? 26.126 -7.434 -14.909 1.00 51.66 169 PRO A O 1
ATOM 1417 N N . SER A 1 170 ? 26.799 -9.567 -14.821 1.00 49.16 170 SER A N 1
ATOM 1418 C CA . SER A 1 170 ? 28.020 -9.339 -14.045 1.00 49.16 170 SER A CA 1
ATOM 1419 C C . SER A 1 170 ? 29.095 -8.488 -14.739 1.00 49.16 170 SER A C 1
ATOM 1421 O O . SER A 1 170 ? 29.959 -7.957 -14.045 1.00 49.16 170 SER A O 1
ATOM 1423 N N . HIS A 1 171 ? 29.065 -8.308 -16.065 1.00 45.62 171 HIS A N 1
ATOM 1424 C CA . HIS A 1 171 ? 30.080 -7.513 -16.774 1.00 45.62 171 HIS A CA 1
ATOM 1425 C C . HIS A 1 171 ? 29.751 -6.021 -16.920 1.00 45.62 171 HIS A C 1
ATOM 1427 O O . HIS A 1 171 ? 30.671 -5.232 -17.126 1.00 45.62 171 HIS A O 1
ATOM 1433 N N . LEU A 1 172 ? 28.488 -5.610 -16.765 1.00 47.41 172 LEU A N 1
ATOM 1434 C CA . LEU A 1 172 ? 28.091 -4.200 -16.905 1.00 47.41 172 LEU A CA 1
ATOM 1435 C C . LEU A 1 172 ? 28.134 -3.417 -15.585 1.00 47.41 172 LEU A C 1
ATOM 1437 O O . LEU A 1 172 ? 28.249 -2.200 -15.614 1.00 47.41 172 LEU A O 1
ATOM 1441 N N . LEU A 1 173 ? 28.187 -4.092 -14.431 1.00 49.34 173 LEU A N 1
ATOM 1442 C CA . LEU A 1 173 ? 28.368 -3.445 -13.119 1.00 49.34 173 LEU A CA 1
ATOM 1443 C C . LEU A 1 173 ? 29.783 -2.875 -12.884 1.00 49.34 173 LEU A C 1
ATOM 1445 O O . LEU A 1 173 ? 30.073 -2.372 -11.799 1.00 49.34 173 LEU A O 1
ATOM 1449 N N . ARG A 1 174 ? 30.691 -2.973 -13.866 1.00 46.66 174 ARG A N 1
ATOM 1450 C CA . ARG A 1 174 ? 32.073 -2.473 -13.751 1.00 46.66 174 ARG A CA 1
ATOM 1451 C C . ARG A 1 174 ? 32.303 -1.124 -14.432 1.00 46.66 174 ARG A C 1
ATOM 1453 O O . ARG A 1 174 ? 33.344 -0.515 -14.204 1.00 46.66 174 ARG A O 1
ATOM 1460 N N . ILE A 1 175 ? 31.360 -0.658 -15.245 1.00 50.97 175 ILE A N 1
ATOM 1461 C CA . ILE A 1 175 ? 31.461 0.612 -15.963 1.00 50.97 175 ILE A CA 1
ATOM 1462 C C . ILE A 1 175 ? 30.431 1.538 -15.325 1.00 50.97 175 ILE A C 1
ATOM 1464 O O . ILE A 1 175 ? 29.254 1.396 -15.603 1.00 50.97 175 ILE A O 1
ATOM 1468 N N . GLU A 1 176 ? 30.906 2.396 -14.419 1.00 44.44 176 GLU A N 1
ATOM 1469 C CA . GLU A 1 176 ? 30.235 3.531 -13.747 1.00 44.44 176 GLU A CA 1
ATOM 1470 C C . GLU A 1 176 ? 30.402 3.498 -12.219 1.00 44.44 176 GLU A C 1
ATOM 1472 O O . GLU A 1 176 ? 29.462 3.488 -11.431 1.00 44.44 176 GLU A O 1
ATOM 1477 N N . ARG A 1 177 ? 31.662 3.556 -11.773 1.00 41.31 177 ARG A N 1
ATOM 1478 C CA . ARG A 1 177 ? 31.990 4.416 -10.633 1.00 41.31 177 ARG A CA 1
ATOM 1479 C C . ARG A 1 177 ? 32.654 5.670 -11.199 1.00 41.31 177 ARG A C 1
ATOM 1481 O O . ARG A 1 177 ? 33.829 5.581 -11.556 1.00 41.31 177 ARG A O 1
ATOM 1488 N N . PRO A 1 178 ? 31.965 6.817 -11.317 1.00 46.69 178 PRO A N 1
ATOM 1489 C CA . PRO A 1 178 ? 32.675 8.074 -11.461 1.00 46.69 178 PRO A CA 1
ATOM 1490 C C . PRO A 1 178 ? 33.498 8.289 -10.187 1.00 46.69 178 PRO A C 1
ATOM 1492 O O . PRO A 1 178 ? 32.978 8.262 -9.069 1.00 46.69 178 PRO A O 1
ATOM 1495 N N . ALA A 1 179 ? 34.807 8.434 -10.364 1.00 51.78 179 ALA A N 1
ATOM 1496 C CA . ALA A 1 179 ? 35.706 8.884 -9.321 1.00 51.78 179 ALA A CA 1
ATOM 1497 C C . ALA A 1 179 ? 35.373 10.349 -9.013 1.00 51.78 179 ALA A C 1
ATOM 1499 O O . ALA A 1 179 ? 35.863 11.251 -9.683 1.00 51.78 179 ALA A O 1
ATOM 1500 N N . TYR A 1 180 ? 34.527 10.588 -8.014 1.00 48.56 180 TYR A N 1
ATOM 1501 C CA . TYR A 1 180 ? 34.496 11.889 -7.359 1.00 48.56 180 TYR A CA 1
ATOM 1502 C C . TYR A 1 180 ? 35.616 11.909 -6.320 1.00 48.56 180 TYR A C 1
ATOM 1504 O O . TYR A 1 180 ? 35.479 11.396 -5.212 1.00 48.56 180 TYR A O 1
ATOM 1512 N N . ALA A 1 181 ? 36.755 12.439 -6.757 1.00 47.59 181 ALA A N 1
ATOM 1513 C CA . ALA A 1 181 ? 37.775 13.035 -5.912 1.00 47.59 181 ALA A CA 1
ATOM 1514 C C . ALA A 1 181 ? 37.562 14.556 -5.949 1.00 47.59 181 ALA A C 1
ATOM 1516 O O . ALA A 1 181 ? 37.395 15.109 -7.038 1.00 47.59 181 ALA A O 1
ATOM 1517 N N . GLY A 1 182 ? 37.571 15.203 -4.781 1.00 49.78 182 GLY A N 1
ATOM 1518 C CA . GLY A 1 182 ? 37.439 16.655 -4.619 1.00 49.78 182 GLY A CA 1
ATOM 1519 C C . GLY A 1 182 ? 36.451 17.024 -3.533 1.00 49.78 182 GLY A C 1
ATOM 1520 O O . GLY A 1 182 ? 35.267 17.202 -3.883 1.00 49.78 182 GLY A O 1
#

Radius of gyration: 37.81 Å; chains: 1; bounding box: 84×44×109 Å

Organism: NCBI:txid1314783